Protein AF-A0A3D5Z456-F1 (afdb_monomer_lite)

Sequence (69 aa):
MQRFSNDPKQIKARFDSSCSKCAAKISKGQEIYYWPSSREVFCLKCGEGPYNEFLASAQDEETYQSWYR

pLDDT: mean 79.98, std 15.92, range [45.75, 93.56]

Radius of gyration: 14.11 Å; chains: 1; bounding box: 31×29×35 Å

Secondary structure (DSSP, 8-state):
----TTS-EEEE-SS-EE-TTT--EE-TT-EEEEETTTTEEEEHHHHHHHHHHHHHHHHHHHHHHHH--

Foldseek 3Di:
DPPDPQAKDWDFACAWDAAPPPRDIHHGRAIWIAGNNVRGIHHCVVVVVVNVVSVVVVVVVVVVVVVVD

Structure (mmCIF, N/CA/C/O backbone):
data_AF-A0A3D5Z456-F1
#
_entry.id   AF-A0A3D5Z456-F1
#
loop_
_atom_site.group_PDB
_atom_site.id
_atom_site.type_symbol
_atom_site.label_atom_id
_atom_site.label_alt_id
_atom_site.label_comp_id
_atom_site.label_asym_id
_at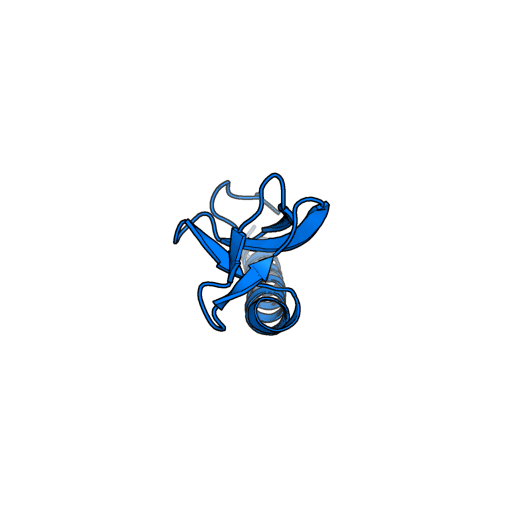om_site.label_entity_id
_atom_site.label_seq_id
_atom_site.pdbx_PDB_ins_code
_atom_site.Cartn_x
_atom_site.Cartn_y
_atom_site.Cartn_z
_atom_site.occupancy
_atom_site.B_iso_or_equiv
_atom_site.auth_seq_id
_atom_site.auth_comp_id
_atom_site.auth_asym_id
_atom_site.auth_atom_id
_atom_site.pdbx_PDB_model_num
ATOM 1 N N . MET A 1 1 ? 13.392 11.328 -10.592 1.00 50.34 1 MET A N 1
ATOM 2 C CA . MET A 1 1 ? 12.105 10.749 -10.129 1.00 50.34 1 MET A CA 1
ATOM 3 C C . MET A 1 1 ? 10.935 11.738 -10.248 1.00 50.34 1 MET A C 1
ATOM 5 O O . MET A 1 1 ? 10.618 12.440 -9.289 1.00 50.34 1 MET A O 1
ATOM 9 N N . GLN A 1 2 ? 10.256 11.802 -11.400 1.00 46.03 2 GLN A N 1
ATOM 10 C CA . GLN A 1 2 ? 8.884 12.332 -11.420 1.00 46.03 2 GLN A CA 1
ATOM 11 C C . GLN A 1 2 ? 8.011 11.269 -10.748 1.00 46.03 2 GLN A C 1
ATOM 13 O O . GLN A 1 2 ? 7.792 10.210 -11.316 1.00 46.03 2 GLN A O 1
ATOM 18 N N . ARG A 1 3 ? 7.620 11.487 -9.489 1.00 51.69 3 ARG A N 1
ATOM 19 C CA . ARG A 1 3 ? 6.723 10.569 -8.772 1.00 51.69 3 ARG A CA 1
ATOM 20 C C . ARG A 1 3 ? 5.332 10.787 -9.347 1.00 51.69 3 ARG A C 1
ATOM 22 O O . ARG A 1 3 ? 4.684 11.786 -9.025 1.00 51.69 3 ARG A O 1
ATOM 29 N N . PHE A 1 4 ? 4.899 9.906 -10.232 1.00 61.16 4 PHE A N 1
ATOM 30 C CA . PHE A 1 4 ? 3.572 9.980 -10.803 1.00 61.16 4 PHE A CA 1
ATOM 31 C C . PHE A 1 4 ? 2.562 9.552 -9.741 1.00 61.16 4 PHE A C 1
ATOM 33 O O . PHE A 1 4 ? 2.784 8.660 -8.924 1.00 61.16 4 PHE A O 1
ATOM 40 N N . SER A 1 5 ? 1.403 10.207 -9.726 1.00 61.72 5 SER A N 1
ATOM 41 C CA . SER A 1 5 ? 0.369 9.921 -8.719 1.00 61.72 5 SER A CA 1
ATOM 42 C C . SER A 1 5 ? -0.192 8.490 -8.810 1.00 61.72 5 SER A C 1
ATOM 44 O O . SER A 1 5 ? -0.873 8.051 -7.881 1.00 61.72 5 SER A O 1
ATOM 46 N N . ASN A 1 6 ? 0.118 7.775 -9.899 1.00 76.19 6 ASN A N 1
ATOM 47 C CA . ASN A 1 6 ? -0.270 6.392 -10.159 1.00 76.19 6 ASN A CA 1
ATOM 48 C C . ASN A 1 6 ? 0.782 5.344 -9.772 1.00 76.19 6 ASN A C 1
ATOM 50 O O . ASN A 1 6 ? 0.489 4.154 -9.867 1.00 76.19 6 ASN A O 1
ATOM 54 N N . ASP A 1 7 ? 1.955 5.750 -9.284 1.00 82.69 7 ASP A N 1
ATOM 55 C CA . ASP A 1 7 ? 2.986 4.786 -8.915 1.00 82.69 7 ASP A CA 1
ATOM 56 C C . ASP A 1 7 ? 2.588 3.978 -7.674 1.00 82.69 7 ASP A C 1
ATOM 58 O O . ASP A 1 7 ? 1.997 4.522 -6.722 1.00 82.69 7 ASP A O 1
ATOM 62 N N . PRO A 1 8 ? 2.913 2.675 -7.652 1.00 87.19 8 PRO A N 1
ATOM 63 C CA . PRO A 1 8 ? 2.747 1.869 -6.466 1.00 87.19 8 PRO A CA 1
ATOM 64 C C . PRO A 1 8 ? 3.552 2.457 -5.312 1.00 87.19 8 PRO A C 1
ATOM 66 O O . PRO A 1 8 ? 4.670 2.946 -5.469 1.00 87.19 8 PRO A O 1
ATOM 69 N N . LYS A 1 9 ? 2.954 2.432 -4.125 1.00 87.81 9 LYS A N 1
ATOM 70 C CA . LYS A 1 9 ? 3.532 3.046 -2.933 1.00 87.81 9 LYS A CA 1
ATOM 71 C C . LYS A 1 9 ? 3.341 2.171 -1.713 1.00 87.81 9 LYS A C 1
ATOM 73 O O . LYS A 1 9 ? 2.250 1.657 -1.461 1.00 87.81 9 LYS A O 1
ATOM 78 N N . GLN A 1 10 ? 4.399 2.071 -0.919 1.00 91.38 10 GLN A N 1
ATOM 79 C CA . GLN A 1 10 ? 4.329 1.504 0.418 1.00 91.38 10 GLN A CA 1
ATOM 80 C C . GLN A 1 10 ? 3.743 2.545 1.376 1.00 91.38 10 GLN A C 1
ATOM 82 O O . GLN A 1 10 ? 4.303 3.626 1.565 1.00 91.38 10 GLN A O 1
ATOM 87 N N . ILE A 1 11 ? 2.582 2.244 1.951 1.00 91.88 11 ILE A N 1
ATOM 88 C CA . ILE A 1 11 ? 1.877 3.119 2.895 1.00 91.88 11 ILE A CA 1
ATOM 89 C C . ILE A 1 11 ? 1.382 2.311 4.093 1.00 91.88 11 ILE A C 1
ATOM 91 O O . ILE A 1 11 ? 1.305 1.088 4.047 1.00 91.88 11 ILE A O 1
ATOM 95 N N . LYS A 1 12 ? 0.995 2.993 5.173 1.00 93.12 12 LYS A N 1
ATOM 96 C CA . LYS A 1 12 ? 0.281 2.349 6.281 1.00 93.12 12 LYS A CA 1
ATOM 97 C C . LYS A 1 12 ? -1.216 2.324 5.997 1.00 93.12 12 LYS A C 1
ATOM 99 O O . LYS A 1 12 ? -1.799 3.352 5.641 1.00 93.12 12 LYS A O 1
ATOM 104 N N . ALA A 1 13 ? -1.837 1.166 6.187 1.00 91.25 13 ALA A N 1
ATOM 105 C CA . ALA A 1 13 ? -3.268 0.973 6.043 1.00 91.25 13 ALA A CA 1
ATOM 106 C C . ALA A 1 13 ? -4.015 1.929 6.982 1.00 91.25 13 ALA A C 1
ATOM 108 O O . ALA A 1 13 ? -3.818 1.923 8.197 1.00 91.25 13 ALA A O 1
ATOM 109 N N . ARG A 1 14 ? -4.865 2.791 6.422 1.00 88.69 14 ARG A N 1
ATOM 110 C CA . ARG A 1 14 ? -5.671 3.741 7.209 1.00 88.69 14 ARG A CA 1
ATOM 111 C C . ARG A 1 14 ? -6.909 3.097 7.826 1.00 88.69 14 ARG A C 1
ATOM 113 O O . ARG A 1 14 ? -7.388 3.569 8.857 1.00 88.69 14 ARG A O 1
ATOM 120 N N . PHE A 1 15 ? -7.381 2.029 7.202 1.00 88.69 15 PHE A N 1
ATOM 121 C CA . PHE A 1 15 ? -8.571 1.270 7.559 1.00 88.69 15 PHE A CA 1
ATOM 122 C C . PHE A 1 15 ? -8.215 -0.214 7.554 1.00 88.69 15 PHE A C 1
ATOM 124 O O . PHE A 1 15 ? -7.168 -0.593 7.021 1.00 88.69 15 PHE A O 1
ATOM 131 N N . ASP A 1 16 ? -9.056 -1.047 8.156 1.00 90.75 16 ASP A N 1
ATOM 132 C CA . ASP A 1 16 ? -8.991 -2.478 7.899 1.00 90.75 16 ASP A CA 1
ATOM 133 C C . ASP A 1 16 ? -9.238 -2.741 6.407 1.00 90.75 16 ASP A C 1
ATOM 135 O O . ASP A 1 16 ? -10.022 -2.072 5.736 1.00 90.75 16 ASP A O 1
ATOM 139 N N . SER A 1 17 ? -8.444 -3.632 5.835 1.00 89.25 17 SER A N 1
ATOM 140 C CA . SER A 1 17 ? -8.442 -3.925 4.405 1.00 89.25 17 SER A CA 1
ATOM 141 C C . SER A 1 17 ? -8.142 -5.401 4.195 1.00 89.25 17 SER A C 1
ATOM 143 O O . SER A 1 17 ? -7.804 -6.131 5.128 1.00 89.25 17 SER A O 1
ATOM 145 N N . SER A 1 18 ? -8.276 -5.874 2.965 1.00 92.75 18 SER A N 1
ATOM 146 C CA . SER A 1 18 ? -7.926 -7.246 2.605 1.00 92.75 18 SER A CA 1
ATOM 147 C C . SER A 1 18 ? -7.002 -7.231 1.402 1.00 92.75 18 SER A C 1
ATOM 149 O O . SER A 1 18 ? -7.165 -6.410 0.502 1.00 92.75 18 SER A O 1
ATOM 151 N N . CYS A 1 19 ? -6.000 -8.106 1.404 1.00 92.31 19 CYS A N 1
ATOM 152 C CA . CYS A 1 19 ? -5.096 -8.224 0.270 1.00 92.31 19 CYS A CA 1
ATOM 153 C C . CYS A 1 19 ? -5.842 -8.775 -0.954 1.00 92.31 19 CYS A C 1
ATOM 155 O O . CYS A 1 19 ? -6.426 -9.853 -0.858 1.00 92.31 19 CYS A O 1
ATOM 157 N N . SER A 1 20 ? -5.733 -8.117 -2.113 1.00 90.56 20 SER A N 1
ATOM 158 C CA . SER A 1 20 ? -6.357 -8.580 -3.365 1.00 90.56 20 SER A CA 1
ATOM 159 C C . SER A 1 20 ? -5.896 -9.975 -3.807 1.00 90.56 20 SER A C 1
ATOM 161 O O . SER A 1 20 ? -6.639 -10.679 -4.479 1.00 90.56 20 SER A O 1
ATOM 163 N N . LYS A 1 21 ? -4.678 -10.399 -3.433 1.00 90.88 21 LYS A N 1
ATOM 164 C CA . LYS A 1 21 ? -4.075 -11.658 -3.908 1.00 90.88 21 LYS A CA 1
ATOM 165 C C . LYS A 1 21 ? -4.326 -12.854 -2.991 1.00 90.88 21 LYS A C 1
ATOM 167 O O . LYS A 1 21 ? -4.639 -13.936 -3.468 1.00 90.88 21 LYS A O 1
ATOM 172 N N . CYS A 1 22 ? -4.141 -12.682 -1.683 1.00 90.88 22 CYS A N 1
ATOM 173 C CA . CYS A 1 22 ? -4.226 -13.779 -0.711 1.00 90.88 22 CYS A CA 1
ATOM 174 C C . CYS A 1 22 ? -5.398 -13.649 0.267 1.00 90.88 22 CYS A C 1
ATOM 176 O O . CYS A 1 22 ? -5.500 -14.454 1.188 1.00 90.88 22 CYS A O 1
ATOM 178 N N . ALA A 1 23 ? -6.239 -12.617 0.117 1.00 89.69 23 ALA A N 1
ATOM 179 C CA . ALA A 1 23 ? -7.334 -12.284 1.030 1.00 89.69 23 ALA A CA 1
ATOM 180 C C . ALA A 1 23 ? -6.906 -12.112 2.503 1.00 89.69 23 ALA A C 1
ATOM 182 O O . ALA A 1 23 ? -7.743 -12.100 3.404 1.00 89.69 23 ALA A O 1
ATOM 183 N N . ALA A 1 24 ? -5.603 -11.948 2.768 1.00 89.56 24 ALA A N 1
ATOM 184 C CA . ALA A 1 24 ? -5.104 -11.730 4.116 1.00 89.56 24 ALA A CA 1
ATOM 185 C C . ALA A 1 24 ? -5.706 -10.452 4.703 1.00 89.56 24 ALA A C 1
ATOM 187 O O . ALA A 1 24 ? -5.745 -9.409 4.041 1.00 89.56 24 ALA A O 1
ATOM 188 N N . LYS A 1 25 ? -6.139 -10.540 5.962 1.00 92.19 25 LYS A N 1
ATOM 189 C CA . LYS A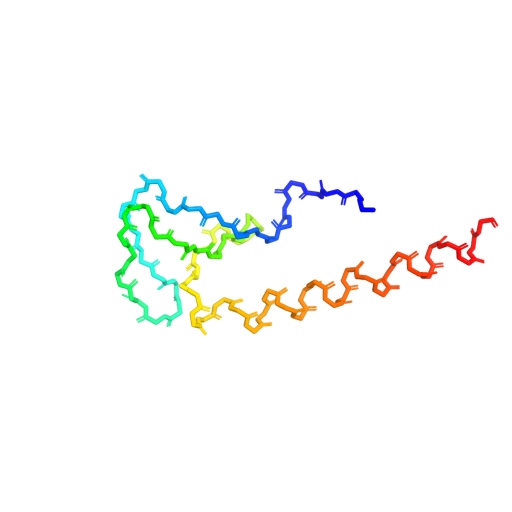 1 25 ? -6.658 -9.398 6.706 1.00 92.19 25 LYS A CA 1
ATOM 190 C C . LYS A 1 25 ? -5.516 -8.439 7.023 1.00 92.19 25 LYS A C 1
ATOM 192 O O . LYS A 1 25 ? -4.524 -8.824 7.635 1.00 92.19 25 LYS A O 1
ATOM 197 N N . ILE A 1 26 ? -5.684 -7.196 6.608 1.00 91.94 26 ILE A N 1
ATOM 198 C CA . ILE A 1 26 ? -4.771 -6.092 6.859 1.00 91.94 26 ILE A CA 1
ATOM 199 C C . ILE A 1 26 ? -5.445 -5.214 7.898 1.00 91.94 26 ILE A C 1
ATOM 201 O O . ILE A 1 26 ? -6.511 -4.652 7.655 1.00 91.94 26 ILE A O 1
ATOM 205 N N . SER A 1 27 ? -4.826 -5.092 9.063 1.00 92.06 27 SER A N 1
ATOM 206 C CA . SER A 1 27 ? -5.334 -4.203 10.104 1.00 92.06 27 SER A CA 1
ATOM 207 C C . SER A 1 27 ? -4.872 -2.768 9.868 1.00 92.06 27 SER A C 1
ATOM 209 O O . SER A 1 27 ? -3.786 -2.519 9.338 1.00 92.06 27 SER A O 1
ATOM 211 N N . LYS A 1 28 ? -5.672 -1.805 10.334 1.00 92.38 28 LYS A N 1
ATOM 212 C CA . LYS A 1 28 ? -5.271 -0.398 10.390 1.00 92.38 28 LYS A CA 1
ATOM 213 C C . LYS A 1 28 ? -3.900 -0.256 11.065 1.00 92.38 28 LYS A C 1
ATOM 215 O O . LYS A 1 28 ? -3.658 -0.821 12.127 1.00 92.38 28 LYS A O 1
ATOM 220 N N . GLY A 1 29 ? -3.020 0.526 10.451 1.00 91.44 29 GLY A N 1
ATOM 221 C CA . GLY A 1 29 ? -1.653 0.772 10.903 1.00 91.44 29 GLY A CA 1
ATOM 222 C C . GLY A 1 29 ? -0.614 -0.207 10.355 1.00 91.44 29 GLY A C 1
ATOM 223 O O . GLY A 1 29 ? 0.574 0.087 10.477 1.00 91.44 29 GLY A O 1
ATOM 224 N N . GLN A 1 30 ? -1.022 -1.313 9.721 1.00 91.25 30 GLN A N 1
ATOM 225 C CA . GLN A 1 30 ? -0.078 -2.220 9.070 1.00 91.25 30 GLN A CA 1
ATOM 226 C C . GLN A 1 30 ? 0.486 -1.630 7.783 1.00 91.25 30 GLN A C 1
ATOM 228 O O . GLN A 1 30 ? -0.187 -0.886 7.073 1.00 91.25 30 GLN A O 1
ATOM 233 N N . GLU A 1 31 ? 1.728 -1.982 7.480 1.00 93.44 31 GLU A N 1
ATOM 234 C CA . GLU A 1 31 ? 2.354 -1.623 6.216 1.00 93.44 31 GLU A CA 1
ATOM 235 C C . GLU A 1 31 ? 1.778 -2.451 5.073 1.00 93.44 31 GLU A C 1
ATOM 237 O O . GLU A 1 31 ? 1.610 -3.670 5.171 1.00 93.44 31 GLU A O 1
ATOM 242 N N . ILE A 1 32 ? 1.451 -1.750 3.994 1.00 93.56 32 ILE A N 1
ATOM 243 C CA . ILE A 1 32 ? 0.836 -2.300 2.800 1.00 93.56 32 ILE A CA 1
ATOM 244 C C . ILE A 1 32 ? 1.418 -1.671 1.554 1.00 93.56 32 ILE A C 1
ATOM 246 O O . ILE A 1 32 ? 1.945 -0.559 1.546 1.00 93.56 32 ILE A O 1
ATOM 250 N N . TYR A 1 33 ? 1.205 -2.393 0.477 1.00 93.12 33 TYR A N 1
ATOM 251 C CA . TYR A 1 33 ? 1.539 -2.021 -0.870 1.00 93.12 33 TYR A CA 1
ATOM 252 C C . TYR A 1 33 ? 0.252 -1.558 -1.566 1.00 93.12 33 TYR A C 1
ATOM 254 O O . TYR A 1 33 ? -0.654 -2.359 -1.781 1.00 93.12 33 TYR A O 1
ATOM 262 N N . TYR A 1 34 ? 0.136 -0.261 -1.877 1.00 91.50 34 TYR A N 1
ATOM 263 C CA . TYR A 1 34 ? -1.034 0.321 -2.551 1.00 91.50 34 TYR A CA 1
ATOM 264 C C . TYR A 1 34 ? -0.724 0.728 -3.994 1.00 91.50 34 TYR A C 1
ATOM 266 O O . TYR A 1 34 ? 0.195 1.514 -4.224 1.00 91.50 34 TYR A O 1
ATOM 274 N N . TRP A 1 35 ? -1.491 0.178 -4.942 1.00 90.25 35 TRP A N 1
ATOM 275 C CA . TRP A 1 35 ? -1.320 0.343 -6.387 1.00 90.25 35 TRP A CA 1
ATOM 276 C C . TRP A 1 35 ? -2.434 1.275 -6.868 1.00 90.25 35 TRP A C 1
ATOM 278 O O . TRP A 1 35 ? -3.559 0.809 -7.059 1.00 90.25 35 TRP A O 1
ATOM 288 N N . PRO A 1 36 ? -2.183 2.585 -7.052 1.00 86.56 36 PRO A N 1
ATOM 289 C CA . PRO A 1 36 ? -3.234 3.524 -7.434 1.00 86.56 36 PRO A CA 1
ATOM 290 C C . PRO A 1 36 ? -3.801 3.239 -8.829 1.00 86.56 36 PRO A C 1
ATOM 292 O O . PRO A 1 36 ? -5.002 3.420 -9.019 1.00 86.56 36 PRO A O 1
ATOM 295 N N . SER A 1 37 ? -2.973 2.736 -9.754 1.00 84.81 37 SER A N 1
ATOM 296 C CA . SER A 1 37 ? -3.378 2.363 -11.118 1.00 84.81 37 SER A CA 1
ATOM 297 C C . SER A 1 37 ? -4.547 1.377 -11.145 1.00 84.81 37 SER A C 1
ATOM 299 O O . SER A 1 37 ? -5.524 1.607 -11.852 1.00 84.81 37 SER A O 1
ATOM 301 N N . SER A 1 38 ? -4.481 0.320 -10.331 1.00 85.69 38 SER A N 1
ATOM 302 C CA . SER A 1 38 ? -5.533 -0.706 -10.242 1.00 85.69 38 SER A CA 1
ATOM 303 C C . SER A 1 38 ? -6.457 -0.522 -9.032 1.00 85.69 38 SER A C 1
ATOM 305 O O . SER A 1 38 ? -7.452 -1.228 -8.898 1.00 85.69 38 SER A O 1
ATOM 307 N N . ARG A 1 39 ? -6.140 0.431 -8.142 1.00 86.38 39 ARG A N 1
ATOM 308 C CA . ARG A 1 39 ? -6.761 0.623 -6.815 1.00 86.38 39 ARG A CA 1
ATOM 309 C C . ARG A 1 39 ? -6.706 -0.637 -5.949 1.00 86.38 39 ARG A C 1
ATOM 311 O O . ARG A 1 39 ? -7.617 -0.911 -5.172 1.00 86.38 39 ARG A O 1
ATOM 318 N N . GLU A 1 40 ? -5.621 -1.389 -6.078 1.00 90.31 40 GLU A N 1
ATOM 319 C CA . GLU A 1 40 ? -5.421 -2.649 -5.369 1.00 90.31 40 GLU A CA 1
ATOM 320 C C . GLU A 1 40 ? -4.527 -2.471 -4.144 1.00 90.31 40 GLU A C 1
ATOM 322 O O . GLU A 1 40 ? -3.648 -1.603 -4.093 1.00 90.31 40 GLU A O 1
ATOM 327 N N . VAL A 1 41 ? -4.761 -3.323 -3.145 1.00 91.19 41 VAL A N 1
ATOM 328 C CA . VAL A 1 41 ? -3.972 -3.379 -1.916 1.00 91.19 41 VAL A CA 1
ATOM 329 C C . VAL A 1 41 ? -3.345 -4.759 -1.789 1.00 91.19 41 VAL A C 1
ATOM 331 O O . VAL A 1 41 ? -4.026 -5.787 -1.819 1.00 91.19 41 VAL A O 1
ATOM 334 N N . PHE A 1 42 ? -2.039 -4.782 -1.563 1.00 92.81 42 PHE A N 1
ATOM 335 C CA . PHE A 1 42 ? -1.275 -5.989 -1.310 1.00 92.81 42 PHE A CA 1
ATOM 336 C C . PHE A 1 42 ? -0.666 -5.954 0.091 1.00 92.81 42 PHE A C 1
ATOM 338 O O . PHE A 1 42 ? -0.226 -4.914 0.585 1.00 92.81 42 PHE A O 1
ATOM 345 N N . CYS A 1 43 ? -0.648 -7.108 0.756 1.00 92.25 43 CYS A N 1
ATOM 346 C CA . CYS A 1 43 ? 0.131 -7.273 1.977 1.00 92.25 43 CYS A CA 1
ATOM 347 C C . CYS A 1 43 ? 1.628 -7.294 1.639 1.00 92.25 43 CYS A C 1
ATOM 349 O O . CYS A 1 43 ? 1.997 -7.550 0.491 1.00 92.25 43 CYS A O 1
ATOM 351 N N . LEU A 1 44 ? 2.486 -7.097 2.645 1.00 90.06 44 LEU A N 1
ATOM 352 C CA . LEU A 1 44 ? 3.944 -7.116 2.475 1.00 90.06 44 LEU A CA 1
ATOM 353 C C . LEU A 1 44 ? 4.423 -8.348 1.690 1.00 90.06 44 LEU A C 1
ATOM 355 O O . LEU A 1 44 ? 5.119 -8.214 0.696 1.00 90.06 44 LEU A O 1
ATOM 359 N N . LYS A 1 45 ? 3.927 -9.541 2.035 1.00 89.44 45 LYS A N 1
ATOM 360 C CA . LYS A 1 45 ? 4.314 -10.793 1.362 1.00 89.44 45 LYS A CA 1
ATOM 361 C C . LYS A 1 45 ? 3.935 -10.864 -0.119 1.00 89.44 45 LYS A C 1
ATOM 363 O O . LYS A 1 45 ? 4.643 -11.488 -0.898 1.00 89.44 45 LYS A O 1
ATOM 368 N N . CYS A 1 46 ? 2.788 -10.308 -0.506 1.00 90.69 46 CYS A N 1
ATOM 369 C CA . CYS A 1 46 ? 2.306 -10.403 -1.885 1.00 90.69 46 CYS A CA 1
ATOM 370 C C . CYS A 1 46 ? 2.787 -9.247 -2.761 1.00 90.69 46 CYS A C 1
ATOM 372 O O . CYS A 1 46 ? 2.922 -9.435 -3.967 1.00 90.69 46 CYS A O 1
ATOM 374 N N . GLY A 1 47 ? 2.989 -8.071 -2.165 1.00 86.69 47 GLY A N 1
ATOM 375 C CA . GLY A 1 47 ? 3.364 -6.854 -2.873 1.00 86.69 47 GLY A CA 1
ATOM 376 C C . GLY A 1 47 ? 4.870 -6.612 -2.956 1.00 86.69 47 GLY A C 1
ATOM 377 O O . GLY A 1 47 ? 5.279 -5.909 -3.865 1.00 86.69 47 GLY A O 1
ATOM 378 N N . GLU A 1 48 ? 5.696 -7.208 -2.088 1.00 89.12 48 GLU A N 1
ATOM 379 C CA . GLU A 1 48 ? 7.150 -6.957 -2.056 1.00 89.12 48 GLU A CA 1
ATOM 380 C C . GLU A 1 48 ? 7.834 -7.261 -3.395 1.00 89.12 48 GLU A C 1
ATOM 382 O O . GLU A 1 48 ? 8.535 -6.407 -3.928 1.00 89.12 48 GLU A O 1
ATOM 387 N N . GLY A 1 49 ? 7.570 -8.433 -3.981 1.00 88.56 49 GLY A N 1
ATOM 388 C CA . GLY A 1 49 ? 8.111 -8.821 -5.289 1.00 88.56 49 GLY A CA 1
ATOM 389 C C . GLY A 1 49 ? 7.796 -7.816 -6.408 1.00 88.56 49 GLY A C 1
ATOM 390 O O . GLY A 1 49 ? 8.725 -7.213 -6.944 1.00 88.56 49 GLY A O 1
ATOM 391 N N . PRO A 1 50 ? 6.511 -7.583 -6.748 1.00 85.50 50 PRO A N 1
ATOM 392 C CA . PRO A 1 50 ? 6.151 -6.647 -7.815 1.00 85.50 50 PRO A CA 1
ATOM 393 C C . PRO A 1 50 ? 6.525 -5.196 -7.490 1.00 85.50 50 PRO A C 1
ATOM 395 O O . PRO A 1 50 ? 6.797 -4.421 -8.401 1.00 85.50 50 PRO A O 1
ATOM 398 N N . TYR A 1 51 ? 6.563 -4.806 -6.211 1.00 87.56 51 TYR A N 1
ATOM 399 C CA . TYR A 1 51 ? 7.051 -3.486 -5.812 1.00 87.56 51 TYR A CA 1
ATOM 400 C C . TYR A 1 51 ? 8.532 -3.312 -6.126 1.00 87.56 51 TYR A C 1
ATOM 402 O O . TYR A 1 51 ? 8.929 -2.290 -6.675 1.00 87.56 51 TYR A O 1
ATOM 410 N N . ASN A 1 52 ? 9.343 -4.311 -5.782 1.00 86.00 52 ASN A N 1
ATOM 411 C CA . ASN A 1 52 ? 10.776 -4.275 -6.018 1.00 86.00 52 ASN A CA 1
ATOM 412 C C . ASN A 1 52 ? 11.098 -4.308 -7.517 1.00 86.00 52 ASN A C 1
ATOM 414 O O . ASN A 1 52 ? 11.969 -3.573 -7.969 1.00 86.00 52 ASN A O 1
ATOM 418 N N . GLU A 1 53 ? 10.359 -5.102 -8.295 1.00 84.88 53 GLU A N 1
ATOM 419 C CA . GLU A 1 53 ? 10.472 -5.126 -9.758 1.00 84.88 53 GLU A CA 1
ATOM 420 C C . GLU A 1 53 ? 10.105 -3.769 -10.379 1.00 84.88 53 GLU A C 1
ATOM 422 O O . GLU A 1 53 ? 10.841 -3.254 -11.220 1.00 84.88 53 GLU A O 1
ATOM 427 N N . PHE A 1 54 ? 9.029 -3.131 -9.900 1.00 83.94 54 PHE A N 1
ATOM 428 C CA . PHE A 1 54 ? 8.664 -1.777 -10.314 1.00 83.94 54 PHE A CA 1
ATOM 429 C C . PHE A 1 54 ? 9.758 -0.753 -9.972 1.00 83.94 54 PHE A C 1
ATOM 431 O O . PHE A 1 54 ? 10.118 0.065 -10.815 1.00 83.94 54 PHE A O 1
ATOM 438 N N . LEU A 1 55 ? 10.309 -0.802 -8.754 1.00 81.00 55 LEU A N 1
ATOM 439 C CA . LEU A 1 55 ? 11.393 0.089 -8.330 1.00 81.00 55 LEU A CA 1
ATOM 440 C C . LEU A 1 55 ? 12.652 -0.083 -9.188 1.00 81.00 55 LEU A C 1
ATOM 442 O O . LEU A 1 55 ? 13.260 0.916 -9.567 1.00 81.00 55 LEU A O 1
ATOM 446 N N . ALA A 1 56 ? 13.015 -1.327 -9.513 1.00 78.44 56 ALA A N 1
ATOM 447 C CA . ALA A 1 56 ? 14.146 -1.631 -10.383 1.00 78.44 56 ALA A CA 1
ATOM 448 C C . ALA A 1 56 ? 13.915 -1.105 -11.810 1.00 78.44 56 ALA A C 1
ATOM 450 O O . ALA A 1 56 ? 14.773 -0.423 -12.363 1.00 78.44 56 ALA A O 1
ATOM 451 N N . SER A 1 57 ? 12.725 -1.330 -12.379 1.00 70.56 57 SER A N 1
ATOM 452 C CA . SER A 1 57 ? 12.381 -0.834 -13.718 1.00 70.56 57 SER A CA 1
ATOM 453 C C . SER A 1 57 ? 12.327 0.696 -13.787 1.00 70.56 57 SER A C 1
ATOM 455 O O . SER A 1 57 ? 12.739 1.280 -14.787 1.00 70.56 57 SER A O 1
ATOM 457 N N . ALA A 1 58 ? 11.842 1.360 -12.735 1.00 65.50 58 ALA A N 1
ATOM 458 C CA . ALA A 1 58 ? 11.788 2.819 -12.669 1.00 65.50 58 ALA A CA 1
ATOM 459 C C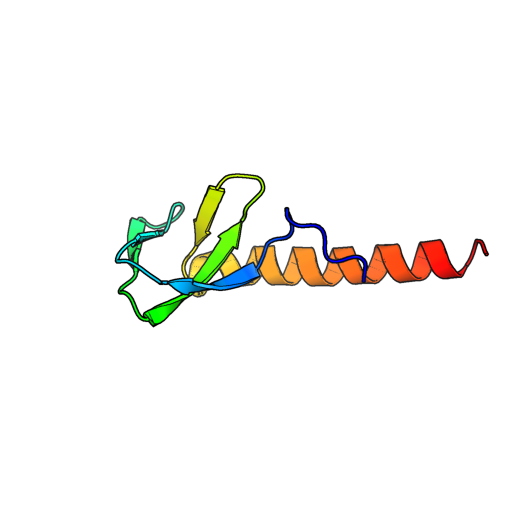 . ALA A 1 58 ? 13.186 3.467 -12.575 1.00 65.50 58 ALA A C 1
ATOM 461 O O . ALA A 1 58 ? 13.346 4.627 -12.957 1.00 65.50 58 ALA A O 1
ATOM 462 N N . GLN A 1 59 ? 14.195 2.740 -12.079 1.00 58.53 59 GLN A N 1
ATOM 463 C CA . GLN A 1 59 ? 15.594 3.187 -12.077 1.00 58.53 59 GLN A CA 1
ATOM 464 C C . GLN A 1 59 ? 16.251 3.100 -13.464 1.00 58.53 59 GLN A C 1
ATOM 466 O O . GLN A 1 59 ? 17.028 3.986 -13.829 1.00 58.53 59 GLN A O 1
ATOM 471 N N . ASP A 1 60 ? 15.925 2.077 -14.254 1.00 53.88 60 ASP A N 1
ATOM 472 C CA . ASP A 1 60 ? 16.503 1.882 -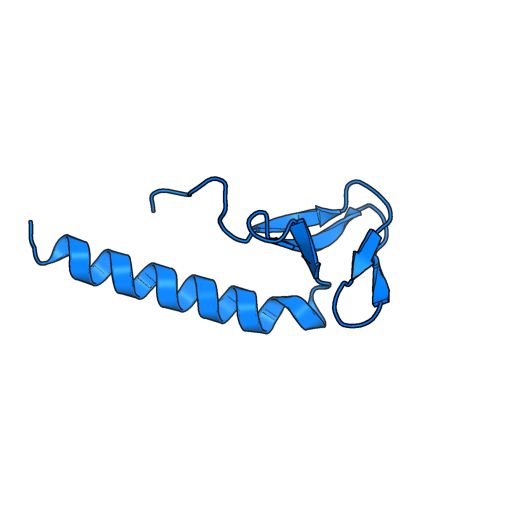15.590 1.00 53.88 60 ASP A CA 1
ATOM 473 C C . ASP A 1 60 ? 16.058 2.974 -16.588 1.00 53.88 60 ASP A C 1
ATOM 475 O O . ASP A 1 60 ? 16.872 3.500 -17.352 1.00 53.88 60 ASP A O 1
ATOM 479 N N . GLU A 1 61 ? 14.798 3.420 -16.521 1.00 52.84 61 GLU A N 1
ATOM 480 C CA . GLU A 1 61 ? 14.278 4.481 -17.404 1.00 52.84 61 GLU A CA 1
ATOM 481 C C . GLU A 1 61 ? 14.862 5.879 -17.117 1.00 52.84 61 GLU A C 1
ATOM 483 O O . GLU A 1 61 ? 14.945 6.724 -18.015 1.00 52.84 61 GLU A O 1
ATOM 488 N N . GLU A 1 62 ? 15.309 6.142 -15.883 1.00 53.19 62 GLU A N 1
ATOM 489 C CA . GLU A 1 62 ? 15.986 7.3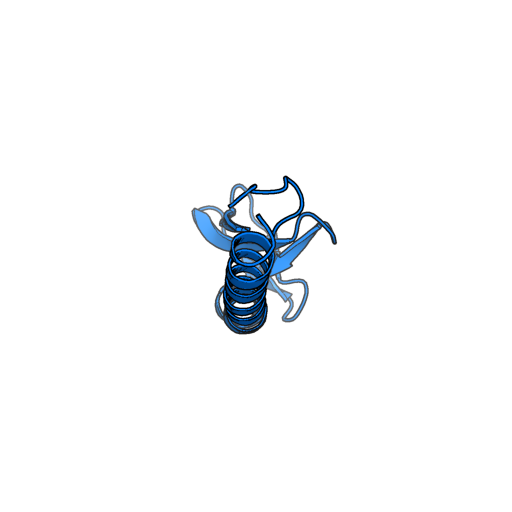98 -15.526 1.00 53.19 62 GLU A CA 1
ATOM 490 C C . GLU A 1 62 ? 17.388 7.468 -16.149 1.00 53.19 62 GLU A C 1
ATOM 492 O O . GLU A 1 62 ? 17.825 8.527 -16.613 1.00 53.19 62 GLU A O 1
ATOM 497 N N . THR A 1 63 ? 18.065 6.320 -16.233 1.00 52.25 63 THR A N 1
ATOM 498 C CA . THR A 1 63 ? 19.402 6.217 -16.825 1.00 52.25 63 THR A CA 1
ATOM 499 C C . THR A 1 63 ? 19.351 6.480 -18.330 1.00 52.25 63 THR A C 1
ATOM 501 O O . THR A 1 63 ? 20.183 7.224 -18.848 1.00 52.25 63 THR A O 1
ATOM 504 N N . TYR A 1 64 ? 18.338 5.969 -19.035 1.00 52.59 64 TYR A N 1
ATOM 505 C CA . TYR A 1 64 ? 18.196 6.189 -20.478 1.00 52.59 64 TYR A CA 1
ATOM 506 C C . TYR A 1 64 ? 17.843 7.647 -20.831 1.00 52.59 64 TYR A C 1
ATOM 508 O O . TYR A 1 64 ? 18.439 8.220 -21.745 1.00 52.59 64 TYR A O 1
ATOM 516 N N . GLN A 1 65 ? 16.948 8.299 -20.073 1.00 52.03 65 GLN A N 1
ATOM 517 C CA . GLN A 1 65 ? 16.617 9.717 -20.300 1.00 52.03 65 GLN A CA 1
ATOM 518 C C . GLN A 1 65 ? 17.791 10.672 -20.033 1.00 52.03 65 GLN A C 1
ATOM 520 O O . GLN A 1 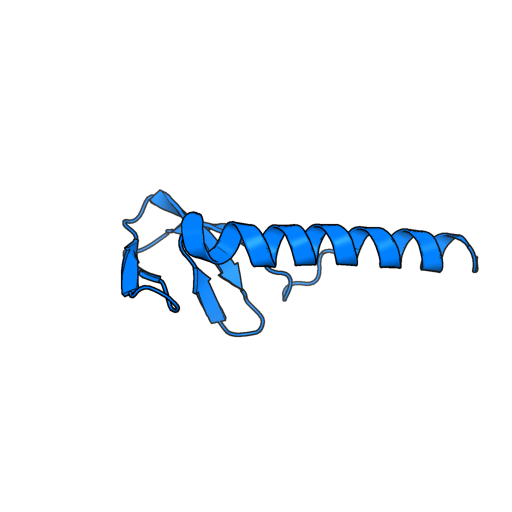65 ? 17.855 11.740 -20.640 1.00 52.03 65 GLN A O 1
ATOM 525 N N . SER A 1 66 ? 18.731 10.308 -19.154 1.00 51.56 66 SER A N 1
ATOM 526 C CA . SER A 1 66 ? 19.917 11.128 -18.883 1.00 51.56 66 SER A CA 1
ATOM 527 C C . SER A 1 66 ? 20.963 11.089 -20.004 1.00 51.56 66 SER A C 1
ATOM 529 O O . SER A 1 66 ? 21.790 11.995 -20.071 1.00 51.56 66 SER A O 1
ATOM 531 N N . TRP A 1 67 ? 20.958 10.060 -20.858 1.00 50.59 67 TRP A N 1
ATOM 532 C CA . TRP A 1 67 ? 21.922 9.902 -21.958 1.00 50.59 67 TRP A CA 1
ATOM 533 C C . TRP A 1 67 ? 21.506 10.609 -23.255 1.00 50.59 67 TRP A C 1
ATOM 535 O O . TRP A 1 67 ? 22.329 10.774 -24.151 1.00 50.59 67 TRP A O 1
ATOM 545 N N . TYR A 1 68 ? 20.250 11.044 -23.355 1.00 47.88 68 TYR A N 1
ATOM 546 C CA . TYR A 1 68 ? 19.688 11.755 -24.509 1.00 47.88 68 TYR A CA 1
ATOM 547 C C . TYR A 1 68 ? 19.371 13.221 -24.172 1.00 47.88 68 TYR A C 1
ATOM 549 O O . TYR A 1 68 ? 18.319 13.747 -24.542 1.00 47.88 68 TYR A O 1
ATOM 557 N N . ARG A 1 69 ? 20.263 13.882 -23.429 1.00 45.75 69 ARG A N 1
ATOM 558 C CA . ARG A 1 69 ? 20.126 15.294 -23.070 1.00 45.75 69 ARG A CA 1
ATOM 559 C C . ARG A 1 69 ? 21.370 16.097 -23.411 1.00 45.75 69 ARG A C 1
ATOM 561 O O . ARG A 1 69 ? 22.481 15.567 -23.203 1.00 45.75 69 ARG A O 1
#